Protein AF-A0A4R6VVL1-F1 (afdb_monomer_lite)

Sequence (79 aa):
MSEIGLAELTRKIAKVSDTYAQRCNIKRDDDWYLIKIGEELGELNAEYLRITQRGRLDASRSMENVREAMEDELADVFA

Structure (mmCIF, N/CA/C/O backbone):
data_AF-A0A4R6VVL1-F1
#
_entry.id   AF-A0A4R6VVL1-F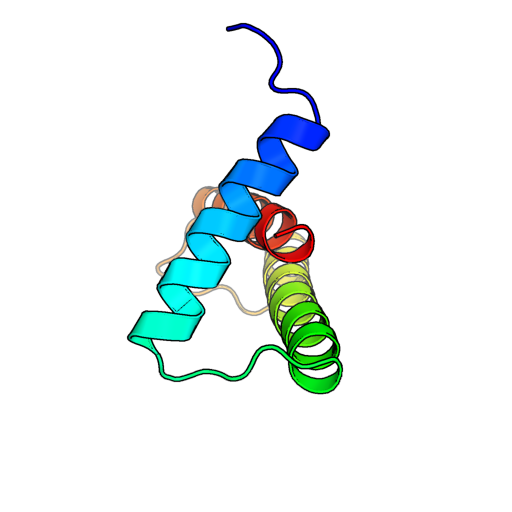1
#
loop_
_atom_site.group_PDB
_atom_site.id
_atom_site.type_symbol
_atom_site.label_atom_id
_atom_site.label_alt_id
_atom_site.label_comp_id
_atom_site.label_asym_id
_atom_site.label_entity_id
_atom_site.label_seq_id
_atom_site.pdbx_PDB_ins_code
_atom_site.Cartn_x
_atom_site.Cartn_y
_atom_site.Cartn_z
_atom_site.occupancy
_atom_site.B_iso_or_equiv
_atom_site.auth_seq_id
_atom_site.auth_comp_id
_atom_site.auth_asym_id
_atom_site.auth_atom_id
_atom_site.pdbx_PDB_model_num
ATOM 1 N N . MET A 1 1 ? 20.964 8.657 12.777 1.00 47.84 1 MET A N 1
ATOM 2 C CA . MET A 1 1 ? 19.487 8.684 12.838 1.00 47.84 1 MET A CA 1
ATOM 3 C C . MET A 1 1 ? 19.073 7.580 13.795 1.00 47.84 1 MET A C 1
ATOM 5 O O . MET A 1 1 ? 19.579 6.482 13.618 1.00 47.84 1 MET A O 1
ATOM 9 N N . SER A 1 2 ? 18.287 7.846 14.844 1.00 61.06 2 SER A N 1
ATOM 10 C CA . SER A 1 2 ? 17.781 6.743 15.677 1.00 61.06 2 SER A CA 1
ATOM 11 C C . SER A 1 2 ? 16.787 5.931 14.853 1.00 61.06 2 SER A C 1
ATOM 13 O O . SER A 1 2 ? 15.925 6.530 14.207 1.00 61.06 2 SER A O 1
ATOM 15 N N . GLU A 1 3 ? 16.897 4.606 14.871 1.00 80.50 3 GLU A N 1
ATOM 16 C CA . GLU A 1 3 ? 15.906 3.740 14.235 1.00 80.50 3 GLU A CA 1
ATOM 17 C C . GLU A 1 3 ? 14.515 4.037 14.807 1.00 80.50 3 GLU A C 1
ATOM 19 O O . GLU A 1 3 ? 14.308 4.062 16.023 1.00 80.50 3 GLU A O 1
ATOM 24 N N . ILE A 1 4 ? 13.560 4.329 13.924 1.00 83.50 4 ILE A N 1
ATOM 25 C CA . ILE A 1 4 ? 12.158 4.483 14.302 1.00 83.50 4 ILE A CA 1
ATOM 26 C C . ILE A 1 4 ? 11.614 3.069 14.499 1.00 83.50 4 ILE A C 1
ATOM 28 O O . ILE A 1 4 ? 11.577 2.282 13.559 1.00 83.50 4 ILE A O 1
ATOM 32 N N . GLY A 1 5 ? 11.199 2.734 15.720 1.00 91.88 5 GLY A N 1
ATOM 33 C CA . GLY A 1 5 ? 10.573 1.441 15.988 1.00 91.88 5 GLY A CA 1
ATOM 34 C C . GLY A 1 5 ? 9.212 1.317 15.299 1.00 91.88 5 GLY A C 1
ATOM 35 O O . GLY A 1 5 ? 8.496 2.310 15.152 1.00 91.88 5 GLY A O 1
ATOM 36 N N . LEU A 1 6 ? 8.817 0.090 14.951 1.00 89.94 6 LEU A N 1
ATOM 37 C CA . LEU A 1 6 ? 7.551 -0.199 14.265 1.00 89.94 6 LEU A CA 1
ATOM 38 C C . LEU A 1 6 ? 6.341 0.458 14.949 1.00 89.94 6 LEU A C 1
ATOM 40 O O . LEU A 1 6 ? 5.525 1.085 14.290 1.00 89.94 6 LEU A O 1
ATOM 44 N N . ALA A 1 7 ? 6.275 0.416 16.283 1.00 92.12 7 ALA A N 1
ATOM 45 C CA . ALA A 1 7 ? 5.183 1.032 17.039 1.00 92.12 7 ALA A CA 1
ATOM 46 C C . ALA A 1 7 ? 5.089 2.560 16.857 1.00 92.12 7 ALA A C 1
ATOM 48 O O . ALA A 1 7 ? 3.996 3.122 16.897 1.00 92.12 7 ALA A O 1
ATOM 49 N N . GLU A 1 8 ? 6.220 3.248 16.690 1.00 93.38 8 GLU A N 1
ATOM 50 C CA . GLU A 1 8 ? 6.233 4.686 16.408 1.00 93.38 8 GLU A CA 1
ATOM 51 C C . GLU A 1 8 ? 5.830 4.966 14.959 1.00 93.38 8 GLU A C 1
ATOM 53 O O . GLU A 1 8 ? 5.087 5.913 14.707 1.00 93.38 8 GLU A O 1
ATOM 58 N N . LEU A 1 9 ? 6.259 4.119 14.022 1.00 90.88 9 LEU A N 1
ATOM 59 C CA . LEU A 1 9 ? 5.857 4.218 12.623 1.00 90.88 9 LEU A CA 1
ATOM 60 C C . LEU A 1 9 ? 4.339 4.034 12.468 1.00 90.88 9 LEU A C 1
ATOM 62 O O . LEU A 1 9 ? 3.681 4.909 11.911 1.00 90.88 9 LEU A O 1
ATOM 66 N N . THR A 1 10 ? 3.763 2.991 13.075 1.00 91.12 10 THR A N 1
ATOM 67 C CA . THR A 1 10 ? 2.312 2.741 13.080 1.00 91.12 10 THR A CA 1
ATOM 68 C C . THR A 1 10 ? 1.525 3.935 13.627 1.00 91.12 10 THR A C 1
ATOM 70 O O . THR A 1 10 ? 0.507 4.316 13.057 1.00 91.12 10 THR A O 1
ATOM 73 N N . ARG A 1 11 ? 1.999 4.588 14.701 1.00 93.06 11 ARG A N 1
ATOM 74 C CA . ARG A 1 11 ? 1.340 5.790 15.248 1.00 93.06 11 ARG A CA 1
ATOM 75 C C . ARG A 1 11 ? 1.346 6.963 14.273 1.00 93.06 11 ARG A C 1
ATOM 77 O O . ARG A 1 11 ? 0.346 7.672 14.159 1.00 93.06 11 ARG A O 1
ATOM 84 N N . LYS A 1 12 ? 2.477 7.204 13.607 1.00 92.56 12 LYS A N 1
ATOM 85 C CA . LYS A 1 12 ? 2.607 8.299 12.636 1.00 92.56 12 LYS A CA 1
ATOM 86 C C . LYS A 1 12 ? 1.698 8.077 11.435 1.00 92.56 12 LYS A C 1
ATOM 88 O O . LYS A 1 12 ? 0.982 8.997 11.051 1.00 92.56 12 LYS A O 1
ATOM 93 N N . ILE A 1 13 ? 1.696 6.858 10.914 1.00 90.25 13 ILE A N 1
ATOM 94 C CA . ILE A 1 13 ? 0.854 6.429 9.801 1.00 90.25 13 ILE A CA 1
ATOM 95 C C . ILE A 1 13 ? -0.631 6.591 10.148 1.00 90.25 13 ILE A C 1
ATOM 97 O O . ILE A 1 13 ? -1.353 7.289 9.437 1.00 90.25 13 ILE A O 1
ATOM 101 N N . ALA A 1 14 ? -1.067 6.076 11.304 1.00 90.88 14 ALA A N 1
ATOM 102 C CA . ALA A 1 14 ? -2.452 6.211 11.756 1.00 90.88 14 ALA A CA 1
ATOM 103 C C . ALA A 1 14 ? -2.908 7.681 11.786 1.00 90.88 14 ALA A C 1
ATOM 105 O O . ALA A 1 14 ? -3.985 8.005 11.296 1.00 90.88 14 ALA A O 1
ATOM 106 N N . LYS A 1 15 ? -2.053 8.598 12.258 1.00 93.31 15 LYS A N 1
ATOM 107 C CA . LYS A 1 15 ? -2.351 10.039 12.290 1.00 93.31 15 LYS A CA 1
ATOM 108 C C . LYS A 1 15 ? -2.529 10.656 10.895 1.00 93.31 15 LYS A C 1
ATOM 110 O O . LYS A 1 15 ? -3.370 11.545 10.715 1.00 93.31 15 LYS A O 1
ATOM 115 N N . VAL A 1 16 ? -1.727 10.231 9.920 1.00 90.56 16 VAL A N 1
ATOM 116 C CA . VAL A 1 16 ? -1.863 10.675 8.524 1.00 90.56 16 VAL A CA 1
ATOM 117 C C . VAL A 1 16 ? -3.169 10.138 7.939 1.00 90.56 16 VAL A C 1
ATOM 119 O O . VAL A 1 16 ? -3.965 10.917 7.412 1.00 90.56 16 VAL A O 1
ATOM 122 N N . SER A 1 17 ? -3.435 8.847 8.131 1.00 88.88 17 SER A N 1
ATOM 123 C CA . SER A 1 17 ? -4.652 8.176 7.670 1.00 88.88 17 SER A CA 1
ATOM 124 C C . SER A 1 17 ? -5.926 8.784 8.286 1.00 88.88 17 SER A C 1
ATOM 126 O O . SER A 1 17 ? -6.900 9.035 7.578 1.00 88.88 17 SER A O 1
ATOM 128 N N . ASP A 1 18 ? -5.909 9.144 9.576 1.00 91.12 18 ASP A N 1
ATOM 129 C CA . ASP A 1 18 ? -7.014 9.845 10.253 1.00 91.12 18 ASP A CA 1
ATOM 130 C C . ASP A 1 18 ? -7.313 11.197 9.592 1.00 91.12 18 ASP A C 1
ATOM 132 O O . ASP A 1 18 ? -8.468 11.562 9.365 1.00 91.12 18 ASP A O 1
ATOM 136 N N . THR A 1 19 ? -6.255 11.944 9.267 1.00 92.38 19 THR A N 1
ATOM 137 C CA . THR A 1 19 ? -6.361 13.259 8.625 1.00 92.38 19 THR A CA 1
ATOM 138 C C . THR A 1 19 ? -6.931 13.132 7.213 1.00 92.38 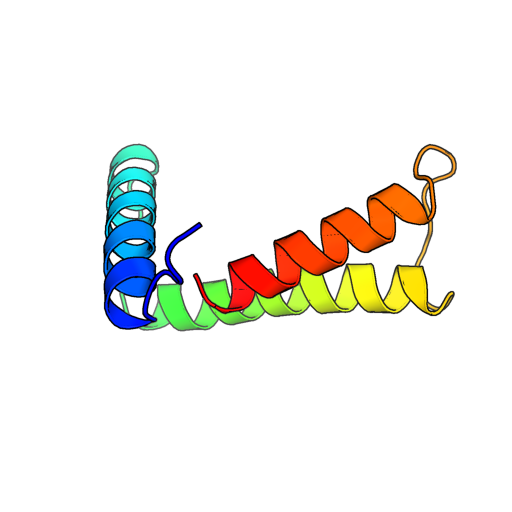19 THR A C 1
ATOM 140 O O . THR A 1 19 ? -7.770 13.940 6.810 1.00 92.38 19 THR A O 1
ATOM 143 N N . TYR A 1 20 ? -6.493 12.118 6.467 1.00 88.81 20 TYR A N 1
ATOM 144 C CA . TYR A 1 20 ? -7.001 11.814 5.134 1.00 88.81 20 TYR A CA 1
ATOM 145 C C . TYR A 1 20 ? -8.489 11.453 5.178 1.00 88.81 20 TYR A C 1
ATOM 147 O O . TYR A 1 20 ? -9.291 12.071 4.479 1.00 88.81 20 TYR A O 1
ATOM 155 N N . ALA A 1 21 ? -8.884 10.548 6.078 1.00 92.81 21 ALA A N 1
ATOM 156 C CA . ALA A 1 21 ? -10.274 10.135 6.237 1.00 92.81 21 ALA A CA 1
ATOM 157 C C . ALA A 1 21 ? -11.202 11.316 6.562 1.00 92.81 21 ALA A C 1
ATOM 159 O O . ALA A 1 21 ? -12.276 11.443 5.972 1.00 92.81 21 ALA A O 1
ATOM 160 N N . GLN A 1 22 ? -10.763 12.224 7.442 1.00 94.38 22 GLN A N 1
ATOM 161 C CA . GLN A 1 22 ? -11.504 13.446 7.765 1.00 94.38 22 GLN A CA 1
ATOM 162 C C . GLN A 1 22 ? -11.641 14.382 6.560 1.00 94.38 22 GLN A C 1
ATOM 164 O O . GLN A 1 22 ? -12.730 14.887 6.296 1.00 94.38 22 GLN A O 1
ATOM 169 N N . ARG A 1 23 ? -10.551 14.621 5.820 1.00 95.50 23 ARG A N 1
ATOM 170 C CA . ARG A 1 23 ? -10.549 15.535 4.666 1.00 95.50 23 ARG A CA 1
ATOM 171 C C . ARG A 1 23 ? -11.370 15.010 3.494 1.00 95.50 23 ARG A C 1
ATOM 173 O O . ARG A 1 23 ? -12.001 15.801 2.800 1.00 95.50 23 ARG A O 1
ATOM 180 N N . CYS A 1 24 ? -11.358 13.699 3.284 1.00 92.75 24 CYS A N 1
ATOM 181 C CA . CYS A 1 24 ? -12.020 13.046 2.159 1.00 92.75 24 CYS A CA 1
ATOM 182 C C . CYS A 1 24 ? -13.416 12.505 2.506 1.00 92.75 24 CYS A C 1
ATOM 184 O O . CYS A 1 24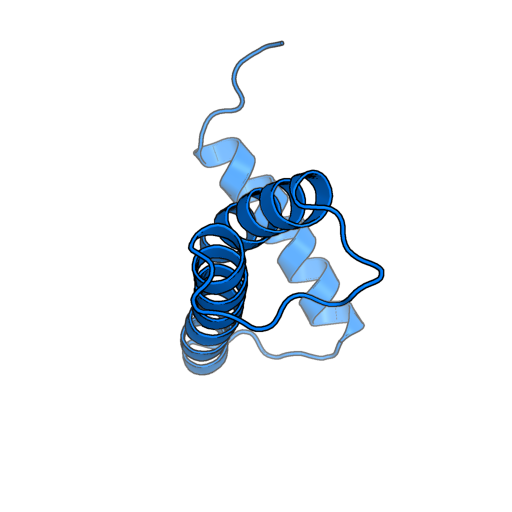 ? -14.074 11.946 1.633 1.00 92.75 24 CYS A O 1
ATOM 186 N N . ASN A 1 25 ? -13.881 12.679 3.751 1.00 94.31 25 ASN A N 1
ATOM 187 C CA . ASN A 1 25 ? -15.153 12.150 4.252 1.00 94.31 25 ASN A CA 1
ATOM 188 C C . ASN A 1 25 ? -15.297 10.632 4.021 1.00 94.31 25 ASN A C 1
ATOM 190 O O . ASN A 1 25 ? -16.316 10.141 3.533 1.00 94.31 25 ASN A O 1
ATOM 194 N N . ILE A 1 26 ? -14.240 9.895 4.357 1.00 92.25 26 ILE A N 1
ATOM 195 C CA . ILE A 1 26 ? -14.146 8.447 4.172 1.00 92.25 26 ILE A CA 1
ATOM 196 C C . ILE A 1 26 ? -14.425 7.746 5.499 1.00 92.25 26 ILE A C 1
ATOM 198 O O . ILE A 1 26 ? -13.819 8.055 6.528 1.00 92.25 26 ILE A O 1
ATOM 202 N N . LYS A 1 27 ? -15.305 6.744 5.464 1.00 93.06 27 LYS A N 1
ATOM 203 C CA . LYS A 1 27 ? -15.483 5.801 6.568 1.00 93.06 27 LYS A CA 1
ATOM 204 C C . LYS A 1 27 ? -14.472 4.665 6.409 1.00 93.06 27 LYS A C 1
ATOM 206 O O . LYS A 1 27 ? -14.553 3.913 5.448 1.00 93.06 27 LYS A O 1
ATOM 211 N N . ARG A 1 28 ? -13.535 4.549 7.351 1.00 89.88 28 ARG A N 1
ATOM 212 C CA . ARG A 1 28 ? -12.548 3.457 7.393 1.00 89.88 28 ARG A CA 1
ATOM 213 C C . ARG A 1 28 ? -13.089 2.277 8.198 1.00 89.88 28 ARG A C 1
ATOM 215 O O . ARG A 1 28 ? -12.703 2.081 9.350 1.00 89.88 28 ARG A O 1
ATOM 222 N N . ASP A 1 29 ? -14.069 1.585 7.638 1.00 93.62 29 ASP A N 1
ATOM 223 C CA . ASP A 1 29 ? -14.533 0.297 8.154 1.00 93.62 29 ASP A CA 1
ATOM 224 C C . ASP A 1 29 ? -13.744 -0.865 7.531 1.00 93.62 29 ASP A C 1
ATOM 226 O O . ASP A 1 29 ? -12.812 -0.651 6.756 1.00 93.62 29 ASP A O 1
ATOM 230 N N . ASP A 1 30 ? -14.072 -2.094 7.925 1.00 95.31 30 ASP A N 1
ATOM 231 C CA . ASP A 1 30 ? -13.335 -3.298 7.522 1.00 95.31 30 ASP A CA 1
ATOM 232 C C . ASP A 1 30 ? -13.245 -3.443 5.990 1.00 95.31 30 ASP A C 1
ATOM 234 O O . ASP A 1 30 ? -12.194 -3.819 5.464 1.00 95.31 30 ASP A O 1
ATOM 238 N N . ASP A 1 31 ? -14.308 -3.064 5.272 1.00 94.81 31 ASP A N 1
ATOM 239 C CA . ASP A 1 31 ? -14.349 -3.079 3.806 1.00 94.81 31 ASP A 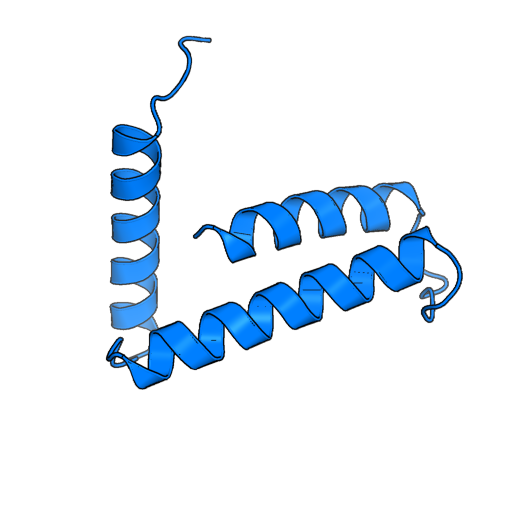CA 1
ATOM 240 C C . ASP A 1 31 ? -13.353 -2.081 3.206 1.00 94.81 31 ASP A C 1
ATOM 242 O O . ASP A 1 31 ? -12.646 -2.404 2.248 1.00 94.81 31 ASP A O 1
ATOM 246 N N . TRP A 1 32 ? -13.251 -0.879 3.784 1.00 92.69 32 TRP A N 1
ATOM 247 C CA . TRP A 1 32 ? -12.293 0.127 3.334 1.00 92.69 32 TRP A CA 1
ATOM 248 C C . TRP A 1 32 ? -10.850 -0.368 3.443 1.00 92.69 32 TRP A C 1
ATOM 250 O O . TRP A 1 32 ? -10.099 -0.245 2.478 1.00 92.69 32 TRP A O 1
ATOM 260 N N . TYR A 1 33 ? -10.466 -0.964 4.577 1.00 91.25 33 TYR A N 1
ATOM 261 C CA . TYR A 1 33 ? -9.102 -1.474 4.760 1.00 91.25 33 TYR A CA 1
ATOM 262 C C . TYR A 1 33 ? -8.781 -2.598 3.774 1.00 91.25 33 TYR A C 1
ATOM 264 O O . TYR A 1 33 ? -7.707 -2.601 3.173 1.00 91.25 33 TYR A O 1
ATOM 272 N N . LEU A 1 34 ? -9.717 -3.532 3.570 1.00 94.81 34 LEU A N 1
ATOM 273 C CA . LEU A 1 34 ? -9.532 -4.631 2.625 1.00 94.81 34 LEU A CA 1
ATOM 274 C C . LEU A 1 34 ? -9.329 -4.119 1.191 1.00 94.81 34 LEU A C 1
ATOM 276 O O . LEU A 1 34 ? -8.437 -4.593 0.487 1.00 94.81 34 LEU A O 1
ATOM 280 N N . ILE A 1 35 ? -10.145 -3.152 0.764 1.00 94.75 35 ILE A N 1
ATOM 281 C CA . ILE A 1 35 ? -10.067 -2.576 -0.583 1.00 94.75 35 ILE A CA 1
ATOM 282 C C . ILE A 1 35 ? -8.790 -1.755 -0.751 1.00 94.75 35 ILE A C 1
ATOM 284 O O . ILE A 1 35 ? -8.109 -1.926 -1.758 1.00 94.75 35 ILE A O 1
ATOM 288 N N . LYS A 1 36 ? -8.431 -0.919 0.231 1.00 92.12 36 LYS A N 1
ATOM 289 C CA . LYS A 1 36 ? -7.207 -0.109 0.182 1.00 92.12 36 LYS A CA 1
ATOM 290 C C . LYS A 1 36 ? -5.953 -0.963 0.061 1.00 92.12 36 LYS A C 1
ATOM 292 O O . LYS A 1 36 ? -5.142 -0.690 -0.809 1.00 92.12 36 LYS A O 1
ATOM 297 N N . ILE A 1 37 ? -5.827 -2.040 0.840 1.00 95.31 37 ILE A N 1
ATOM 298 C CA . ILE A 1 37 ? -4.691 -2.967 0.699 1.00 95.31 37 ILE A CA 1
ATOM 299 C C . ILE A 1 37 ? -4.641 -3.556 -0.719 1.00 95.31 37 ILE A C 1
ATOM 301 O O . ILE A 1 37 ? -3.565 -3.702 -1.292 1.00 95.31 37 ILE A O 1
ATOM 305 N N . GLY A 1 38 ? -5.797 -3.901 -1.296 1.00 97.75 38 GLY A N 1
ATOM 306 C CA . GLY A 1 38 ? -5.878 -4.389 -2.673 1.00 97.75 38 GLY A CA 1
ATOM 307 C C . GLY A 1 38 ? -5.469 -3.346 -3.719 1.00 97.75 38 GLY A C 1
ATOM 308 O O . GLY A 1 38 ? -4.842 -3.712 -4.713 1.00 97.75 38 GLY A O 1
ATOM 309 N N . GLU A 1 39 ? -5.806 -2.077 -3.490 1.00 96.75 39 GLU A N 1
ATOM 310 C CA . GLU A 1 39 ? -5.407 -0.933 -4.317 1.00 96.75 39 GLU A CA 1
ATOM 311 C C . GLU A 1 39 ? -3.886 -0.757 -4.303 1.00 96.75 39 GLU A C 1
ATOM 313 O O . GLU A 1 39 ? -3.270 -0.951 -5.350 1.00 96.75 39 GLU A O 1
ATOM 318 N N . GLU A 1 40 ? -3.277 -0.550 -3.129 1.00 96.62 40 GLU A N 1
ATOM 319 C CA . GLU A 1 40 ? -1.823 -0.317 -3.011 1.00 96.62 40 GLU A CA 1
ATOM 320 C C . GLU A 1 40 ? -1.013 -1.531 -3.495 1.00 96.62 40 GLU A C 1
ATOM 322 O O . GLU A 1 40 ? 0.000 -1.414 -4.185 1.00 96.62 40 GLU A O 1
ATOM 327 N N . LEU A 1 41 ? -1.496 -2.751 -3.227 1.00 98.25 41 LEU A N 1
ATOM 328 C CA . LEU A 1 41 ? -0.869 -3.961 -3.763 1.00 98.25 41 LEU A CA 1
ATOM 329 C C . LEU A 1 41 ? -0.956 -4.016 -5.297 1.00 98.25 41 LEU A C 1
ATOM 331 O O . LEU A 1 41 ? -0.062 -4.551 -5.960 1.00 98.25 41 LEU A O 1
ATOM 335 N N . GLY A 1 42 ? -2.039 -3.503 -5.878 1.00 97.88 42 GLY A N 1
ATOM 336 C CA . GLY A 1 42 ? -2.200 -3.355 -7.320 1.00 97.88 42 GLY A CA 1
ATOM 337 C C . GLY A 1 42 ? -1.183 -2.383 -7.918 1.00 97.88 42 GLY A C 1
ATOM 338 O O . GLY A 1 42 ? -0.574 -2.703 -8.945 1.00 97.88 42 GLY A O 1
ATOM 339 N N . GLU A 1 43 ? -0.959 -1.248 -7.260 1.00 97.25 43 GLU A N 1
ATOM 340 C CA . GLU A 1 43 ? 0.014 -0.229 -7.671 1.00 97.25 43 GLU A CA 1
ATOM 341 C C . GLU A 1 43 ? 1.451 -0.763 -7.571 1.00 97.25 43 GLU A C 1
ATOM 343 O O . GLU A 1 43 ? 2.185 -0.751 -8.569 1.00 97.25 43 GLU A O 1
ATOM 348 N N . LEU A 1 44 ? 1.800 -1.422 -6.459 1.00 97.75 44 LEU A N 1
ATOM 349 C CA . LEU A 1 44 ? 3.080 -2.120 -6.295 1.00 97.75 44 LEU A CA 1
ATOM 350 C C . LEU A 1 44 ? 3.315 -3.168 -7.395 1.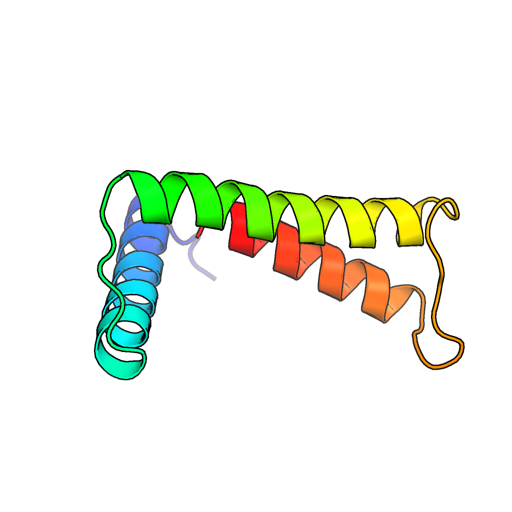00 97.75 44 LEU A C 1
ATOM 352 O O . LEU A 1 44 ? 4.401 -3.249 -7.980 1.00 97.75 44 LEU A O 1
ATOM 356 N N . ASN A 1 45 ? 2.297 -3.973 -7.716 1.00 97.50 45 ASN A N 1
ATOM 357 C CA . ASN A 1 45 ? 2.382 -4.946 -8.804 1.00 97.50 45 ASN A CA 1
ATOM 358 C C . ASN A 1 45 ? 2.630 -4.265 -10.158 1.00 97.50 45 ASN A C 1
ATOM 360 O O . ASN A 1 45 ? 3.401 -4.781 -10.975 1.00 97.50 45 ASN A O 1
ATOM 364 N N . ALA A 1 46 ? 2.002 -3.116 -10.413 1.00 95.94 46 ALA A N 1
ATOM 365 C CA . ALA A 1 46 ? 2.179 -2.374 -11.654 1.00 95.94 46 ALA A CA 1
ATOM 366 C C . ALA A 1 46 ? 3.617 -1.849 -11.803 1.00 95.94 46 ALA A C 1
ATOM 368 O O . ALA A 1 46 ? 4.223 -2.034 -12.867 1.00 95.94 46 ALA A O 1
ATOM 369 N N . GLU A 1 47 ? 4.192 -1.263 -10.750 1.00 96.38 47 GLU A N 1
ATOM 370 C CA . GLU A 1 47 ? 5.588 -0.806 -10.754 1.00 96.38 47 GLU A CA 1
ATOM 371 C C . GLU A 1 47 ? 6.573 -1.986 -10.846 1.00 96.38 47 GLU A C 1
ATOM 373 O O . GLU A 1 47 ? 7.500 -1.961 -11.660 1.00 96.38 47 GLU A O 1
ATOM 378 N N . TYR A 1 48 ? 6.320 -3.097 -10.147 1.00 95.75 48 TYR A N 1
ATOM 379 C CA . TYR A 1 48 ? 7.131 -4.314 -10.275 1.00 95.75 48 TYR A CA 1
ATOM 380 C C . TYR A 1 48 ? 7.135 -4.876 -11.711 1.00 95.75 48 TYR A C 1
ATOM 382 O O . TYR A 1 48 ? 8.177 -5.292 -12.241 1.00 95.75 48 TYR A O 1
ATOM 390 N N . LEU A 1 49 ? 5.985 -4.869 -12.393 1.00 96.62 49 LEU A N 1
ATOM 391 C CA . LEU A 1 49 ? 5.901 -5.265 -13.800 1.00 96.62 49 LEU A CA 1
ATOM 392 C C . LEU A 1 49 ? 6.696 -4.314 -14.704 1.00 96.62 49 LEU A C 1
ATOM 394 O O . LEU A 1 49 ? 7.363 -4.791 -15.626 1.00 96.62 49 LEU A O 1
ATOM 398 N N . ARG A 1 50 ? 6.684 -3.002 -14.438 1.00 94.56 50 ARG A N 1
ATOM 399 C CA . ARG A 1 50 ? 7.511 -2.023 -15.166 1.00 94.56 50 ARG A CA 1
ATOM 400 C C . ARG A 1 50 ? 9.005 -2.293 -14.982 1.00 94.56 50 ARG A C 1
ATOM 402 O O . ARG A 1 50 ? 9.715 -2.388 -15.982 1.00 94.56 50 ARG A O 1
ATOM 409 N N . ILE A 1 51 ? 9.468 -2.525 -13.750 1.00 93.44 51 ILE A N 1
ATOM 410 C CA . ILE A 1 51 ? 10.879 -2.858 -13.463 1.00 93.44 51 ILE A CA 1
ATOM 411 C C . ILE A 1 51 ? 11.323 -4.110 -14.213 1.00 93.44 51 ILE A C 1
ATOM 413 O O . ILE A 1 51 ? 12.418 -4.170 -14.770 1.00 93.44 51 ILE A O 1
ATOM 417 N N . THR A 1 52 ? 10.456 -5.117 -14.251 1.00 93.94 52 THR A N 1
ATOM 418 C CA . THR A 1 52 ? 10.752 -6.411 -14.874 1.00 93.94 52 THR A CA 1
ATOM 419 C C . THR A 1 52 ? 10.445 -6.463 -16.372 1.00 93.94 52 THR A C 1
ATOM 421 O O . THR A 1 52 ? 10.438 -7.549 -16.946 1.00 93.94 52 THR A O 1
ATOM 424 N N . GLN A 1 53 ? 10.198 -5.311 -17.012 1.00 92.12 53 GLN A N 1
ATOM 425 C CA . GLN A 1 53 ? 9.920 -5.172 -18.451 1.00 92.12 53 GLN A CA 1
ATOM 426 C C . GLN A 1 53 ? 8.685 -5.952 -18.943 1.00 92.12 53 GLN A C 1
ATOM 428 O O . GLN A 1 53 ? 8.564 -6.285 -20.120 1.00 92.12 53 GLN A O 1
ATOM 433 N N . ARG A 1 54 ? 7.746 -6.242 -18.038 1.00 94.44 54 ARG A N 1
ATOM 434 C CA . ARG A 1 54 ? 6.460 -6.904 -18.325 1.00 94.44 54 ARG A CA 1
ATOM 435 C C . ARG A 1 54 ? 5.277 -5.932 -18.293 1.00 94.44 54 ARG A C 1
ATOM 437 O O . ARG A 1 54 ? 4.175 -6.294 -18.692 1.00 94.44 54 ARG A O 1
ATOM 444 N N . GLY A 1 55 ? 5.500 -4.709 -17.817 1.00 91.56 55 GLY A N 1
ATOM 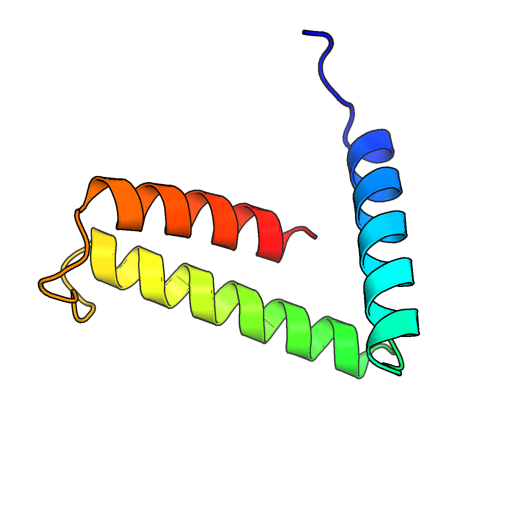445 C CA . GLY A 1 55 ? 4.545 -3.605 -17.807 1.00 91.56 55 GLY A CA 1
ATOM 446 C C . GLY A 1 55 ? 4.857 -2.565 -18.882 1.00 91.56 55 GLY A C 1
ATOM 447 O O . GLY A 1 55 ? 5.957 -2.518 -19.430 1.00 91.56 55 GLY A O 1
ATOM 448 N N . ARG A 1 56 ? 3.883 -1.699 -19.177 1.00 90.06 56 ARG A N 1
ATOM 449 C CA . ARG A 1 56 ? 4.104 -0.550 -20.066 1.00 90.06 56 ARG A CA 1
ATOM 450 C C . ARG A 1 56 ? 4.905 0.521 -19.331 1.00 90.06 56 ARG A C 1
ATOM 452 O O . ARG A 1 56 ? 4.505 0.936 -18.242 1.00 90.06 56 ARG A O 1
ATOM 459 N N . LEU A 1 57 ? 5.988 0.970 -19.955 1.00 87.75 57 LEU A N 1
ATOM 460 C CA . LEU A 1 57 ? 6.774 2.111 -19.507 1.00 87.75 57 LEU A CA 1
ATOM 461 C C . LEU A 1 57 ? 6.375 3.346 -20.320 1.00 87.75 57 LEU A C 1
ATOM 463 O O . LEU A 1 57 ? 6.306 3.288 -21.548 1.00 87.75 57 LEU A O 1
ATOM 467 N N . ASP A 1 58 ? 6.085 4.443 -19.630 1.00 83.25 58 ASP A N 1
ATOM 468 C CA . ASP A 1 58 ? 5.891 5.746 -20.262 1.00 83.25 58 ASP A CA 1
ATOM 469 C C . ASP A 1 58 ? 7.248 6.273 -20.756 1.00 83.25 58 ASP A C 1
ATOM 471 O O . ASP A 1 58 ? 8.242 6.183 -20.037 1.00 83.25 58 ASP A O 1
ATOM 475 N N . ALA A 1 59 ? 7.297 6.841 -21.964 1.00 80.31 59 ALA A N 1
ATOM 476 C CA . ALA A 1 59 ? 8.512 7.429 -22.531 1.00 80.31 59 ALA A CA 1
ATOM 477 C C . ALA A 1 59 ? 9.086 8.586 -21.688 1.00 80.31 59 ALA A C 1
ATOM 479 O O . ALA A 1 59 ? 10.261 8.919 -21.828 1.00 80.31 59 ALA A O 1
ATOM 480 N N . SER A 1 60 ? 8.271 9.196 -20.825 1.00 84.94 60 SER A N 1
ATOM 481 C CA . SER A 1 60 ? 8.674 10.252 -19.894 1.00 84.94 60 SER A CA 1
ATOM 482 C C . SER A 1 60 ? 9.263 9.740 -18.573 1.00 84.94 60 SER A C 1
ATOM 484 O O . SER A 1 60 ? 9.870 10.527 -17.847 1.00 84.94 60 SER A O 1
ATOM 486 N N . ARG A 1 61 ? 9.117 8.447 -18.243 1.00 86.06 61 ARG A N 1
ATOM 487 C CA . ARG A 1 61 ? 9.583 7.882 -16.966 1.00 86.06 61 ARG A CA 1
ATOM 488 C C . ARG A 1 61 ? 10.938 7.200 -17.124 1.00 86.06 61 ARG A C 1
ATOM 490 O O . ARG A 1 61 ? 11.107 6.295 -17.939 1.00 86.06 61 ARG A O 1
ATOM 497 N N . SER A 1 62 ? 11.900 7.605 -16.297 1.00 90.75 62 SER A N 1
ATOM 498 C CA . SER A 1 62 ? 13.175 6.898 -16.169 1.00 90.75 62 SER A CA 1
ATOM 499 C C . SER A 1 62 ? 13.017 5.630 -15.319 1.00 90.75 62 SER A C 1
ATOM 501 O O . SER A 1 62 ? 12.106 5.531 -14.497 1.00 90.75 62 SER A O 1
ATOM 503 N N . MET A 1 63 ? 13.929 4.663 -15.471 1.00 89.88 63 MET A N 1
ATOM 504 C CA . MET A 1 63 ? 13.943 3.460 -14.622 1.00 89.88 63 MET A CA 1
ATOM 505 C C . MET A 1 63 ? 14.208 3.773 -13.144 1.00 89.88 63 MET A C 1
ATOM 507 O O . MET A 1 63 ? 13.767 3.021 -12.280 1.00 89.88 63 MET A O 1
ATOM 511 N N . GLU A 1 64 ? 14.901 4.874 -12.855 1.00 92.75 64 GLU A N 1
ATOM 512 C CA . GLU A 1 64 ? 15.097 5.369 -11.492 1.00 92.75 64 GLU A CA 1
ATOM 513 C C . GLU A 1 64 ? 13.757 5.789 -10.878 1.00 92.75 64 GLU A C 1
ATOM 515 O O . GLU A 1 64 ? 13.403 5.293 -9.815 1.00 92.75 64 GLU A O 1
ATOM 520 N N . ASN A 1 65 ? 12.930 6.541 -11.611 1.00 93.81 65 ASN A N 1
ATOM 521 C CA . ASN A 1 65 ? 11.606 6.945 -11.120 1.00 93.81 65 ASN A CA 1
ATOM 522 C C . ASN A 1 65 ? 10.613 5.783 -10.998 1.00 93.81 65 ASN A C 1
ATOM 524 O O . ASN A 1 65 ? 9.635 5.875 -10.263 1.00 93.81 65 ASN A O 1
ATOM 528 N N . VAL A 1 66 ? 10.799 4.699 -11.754 1.00 93.31 66 VAL A N 1
ATOM 529 C CA . VAL A 1 66 ? 10.009 3.468 -11.565 1.00 93.31 66 VAL A CA 1
ATOM 530 C C . VAL A 1 66 ? 10.432 2.754 -10.287 1.00 93.31 66 VAL A C 1
ATOM 532 O O . VAL A 1 66 ? 9.595 2.199 -9.583 1.00 93.31 66 VAL A O 1
ATOM 535 N N . ARG A 1 67 ? 11.729 2.766 -9.974 1.00 94.12 67 ARG A N 1
ATOM 536 C CA . ARG A 1 67 ? 12.234 2.173 -8.741 1.00 94.12 67 ARG A CA 1
ATOM 537 C C . ARG A 1 67 ? 11.781 2.956 -7.513 1.00 94.12 67 ARG A C 1
ATOM 539 O O . ARG A 1 67 ? 11.304 2.328 -6.580 1.00 94.12 67 ARG A O 1
ATOM 546 N N . GLU A 1 68 ? 11.905 4.280 -7.543 1.00 95.94 68 GLU A N 1
ATOM 547 C CA . GLU A 1 68 ? 11.398 5.161 -6.482 1.00 95.94 68 GLU A CA 1
ATOM 548 C C . GLU A 1 68 ? 9.903 4.922 -6.262 1.00 95.94 68 GLU A C 1
ATOM 550 O O . GLU A 1 68 ? 9.505 4.605 -5.149 1.00 95.94 68 GLU A O 1
ATOM 555 N N . ALA A 1 69 ? 9.106 4.919 -7.338 1.00 95.06 69 ALA A N 1
ATOM 556 C CA . ALA A 1 69 ? 7.683 4.612 -7.239 1.00 95.06 69 ALA A CA 1
ATOM 557 C C . ALA A 1 69 ? 7.431 3.228 -6.622 1.00 95.06 69 ALA A C 1
ATOM 559 O O . ALA A 1 69 ? 6.606 3.108 -5.736 1.00 95.06 69 ALA A O 1
ATOM 560 N N . MET A 1 70 ? 8.166 2.179 -7.012 1.00 95.81 70 MET A N 1
ATOM 561 C CA . MET A 1 70 ? 8.010 0.861 -6.381 1.00 95.81 70 MET A CA 1
ATOM 562 C C . MET A 1 70 ? 8.312 0.886 -4.872 1.00 95.81 70 MET A C 1
ATOM 564 O O . MET A 1 70 ? 7.667 0.166 -4.113 1.00 95.81 70 MET A O 1
ATOM 568 N N . GLU A 1 71 ? 9.322 1.646 -4.444 1.00 96.06 71 GLU A N 1
ATOM 569 C CA . GLU A 1 71 ? 9.669 1.797 -3.027 1.00 96.06 71 GLU A CA 1
ATOM 570 C C . GLU A 1 71 ? 8.567 2.554 -2.262 1.00 96.06 71 GLU A C 1
ATOM 572 O O . GLU A 1 71 ? 8.242 2.153 -1.142 1.00 96.06 71 GLU A O 1
ATOM 577 N N . ASP A 1 72 ? 7.948 3.557 -2.893 1.00 95.62 72 ASP A N 1
ATOM 578 C CA . ASP A 1 72 ? 6.787 4.284 -2.365 1.00 95.62 72 ASP A CA 1
ATOM 579 C C . ASP A 1 72 ? 5.554 3.366 -2.254 1.00 95.62 72 ASP A C 1
ATOM 581 O O . ASP A 1 72 ? 5.023 3.198 -1.157 1.00 95.62 72 ASP A O 1
ATOM 585 N N . GLU A 1 73 ? 5.183 2.647 -3.322 1.00 96.88 73 GLU A N 1
ATOM 586 C CA . GLU A 1 73 ? 4.035 1.722 -3.304 1.00 96.88 73 GLU A CA 1
ATOM 587 C C . GLU A 1 73 ? 4.220 0.588 -2.286 1.00 96.88 73 GLU A C 1
ATOM 589 O O . GLU A 1 73 ? 3.279 0.105 -1.653 1.00 96.88 73 GLU A O 1
ATOM 594 N N . LEU A 1 74 ? 5.463 0.128 -2.100 1.00 95.94 74 LEU A N 1
ATOM 595 C CA . LEU A 1 74 ? 5.770 -0.859 -1.071 1.00 95.94 74 LEU A CA 1
ATOM 596 C C . LEU A 1 74 ? 5.520 -0.291 0.327 1.00 95.94 74 LEU A C 1
ATOM 598 O O . LEU A 1 74 ? 5.047 -1.027 1.190 1.00 95.94 74 LEU A O 1
ATOM 602 N N . ALA A 1 75 ? 5.857 0.978 0.564 1.00 93.25 75 ALA A N 1
ATOM 603 C CA . ALA A 1 75 ? 5.577 1.636 1.831 1.00 93.25 75 ALA A CA 1
ATOM 604 C C . ALA A 1 75 ? 4.066 1.804 2.051 1.00 93.25 75 ALA A C 1
ATOM 606 O O . ALA A 1 75 ? 3.601 1.548 3.165 1.00 93.25 75 ALA A O 1
ATOM 607 N N . ASP A 1 76 ? 3.313 2.139 1.002 1.00 93.19 76 ASP A N 1
ATOM 608 C CA . ASP A 1 76 ? 1.864 2.349 1.066 1.00 93.19 76 ASP A CA 1
ATOM 609 C C . ASP A 1 76 ? 1.086 1.059 1.368 1.00 93.19 76 ASP A C 1
ATOM 611 O O . ASP A 1 76 ? 0.143 1.080 2.158 1.00 93.19 76 ASP A O 1
ATOM 615 N N . VAL A 1 77 ? 1.551 -0.108 0.902 1.00 94.12 77 VAL A N 1
ATOM 616 C CA . VAL A 1 77 ? 0.979 -1.417 1.295 1.00 94.12 77 VAL A CA 1
ATOM 617 C C . VAL A 1 77 ? 1.013 -1.658 2.815 1.00 94.12 77 VAL A C 1
ATOM 619 O O . VAL A 1 77 ? 0.187 -2.409 3.343 1.00 94.12 77 VAL A O 1
ATOM 622 N N . PHE A 1 78 ? 1.965 -1.056 3.534 1.00 87.06 78 PHE A N 1
ATOM 623 C CA . PHE A 1 78 ? 2.097 -1.186 4.990 1.00 87.06 78 PHE A CA 1
ATOM 624 C C . PHE A 1 78 ? 1.507 -0.002 5.778 1.00 87.06 78 PHE A C 1
ATOM 626 O O . PHE A 1 78 ? 1.628 0.005 7.013 1.00 87.06 78 PHE A O 1
ATOM 633 N N . ALA A 1 79 ? 0.914 0.985 5.097 1.00 80.50 79 ALA A N 1
ATOM 634 C CA . ALA A 1 79 ? 0.394 2.222 5.682 1.00 80.50 79 ALA A CA 1
ATOM 635 C C . ALA A 1 79 ? -1.125 2.209 5.966 1.00 80.50 79 ALA A C 1
ATOM 637 O O . ALA A 1 79 ? -1.842 1.299 5.503 1.00 80.50 79 ALA A O 1
#

Foldseek 3Di:
DPDDDPVNVVVVVVVVVVVVCVVVVHDPDPVNLVVQLVVLVVQLVQLVCVLVVNHDDDPPDDNVNSVVSNVVSVVSNVD

Secondary structure (DSSP, 8-state):
-PPPPHHHHHHHHHHHHHHHHHHHT----HHHHHHHHHHHHHHHHHHHHHHTTSSPPPTT--HHHHHHHHHHHHHHTT-

Radius of gyration: 15.17 Å; chains: 1; bounding box: 35×22×40 Å

Organism: NCBI:txid483324

pLDDT: mean 91.58, std 7.25, range [47.84, 98.25]